Protein AF-A0A9W9Z4J9-F1 (afdb_monomer_lite)

Organism: NCBI:txid174260

Secondary structure (DSSP, 8-state):
--HHHHHHHHHHHHHTS-PPPEEEEEEESS-HHHHHHT-EEEEPSSTT-EEEEEEEEEEETTEEEEEEEEEEE-HHHHHHHHHHTTS-EEETTTEEEEEEEEEEPPB-

Radius of gyration: 20.26 Å; chains: 1; bounding box: 49×25×62 Å

Sequence (108 aa):
MMKAAVLVALVLIFASLGEASRCPACFSRESFEDCNASAQLKTCEGLTSVCMMYQSTARKDGTERTVYLRYCTYPFEFNFKKRYCSKPKMIKGLGEVTCHVEESPILM

Foldseek 3Di:
DPPVVVVVVVVVVVVPPPDQWWWFWAKDFPDPVVRNVPTDIDGDPDPAKFKKWKKKWFDDPNDITIMITIDIDHPVVLVVVQVVQPDWDQDVPRGTMHMDMDTDDIDD

Structure (mmCIF, N/CA/C/O backbone):
data_AF-A0A9W9Z4J9-F1
#
_entry.id   AF-A0A9W9Z4J9-F1
#
loop_
_atom_site.group_PDB
_atom_site.id
_atom_site.type_symbol
_atom_site.label_atom_id
_atom_site.label_alt_id
_atom_site.label_comp_id
_atom_site.label_asym_id
_atom_site.label_entity_id
_atom_site.label_seq_id
_atom_site.pdbx_PDB_ins_code
_atom_site.Cartn_x
_atom_site.Cartn_y
_atom_site.Cartn_z
_atom_site.occupancy
_atom_site.B_iso_or_equiv
_atom_site.auth_seq_id
_atom_site.auth_comp_id
_atom_site.auth_asym_id
_atom_site.auth_atom_id
_atom_site.pdbx_PDB_model_num
ATOM 1 N N . MET A 1 1 ? 33.814 -5.631 -47.220 1.00 49.22 1 MET A N 1
ATOM 2 C CA . MET A 1 1 ? 32.903 -6.416 -46.351 1.00 49.22 1 MET A CA 1
ATOM 3 C C . MET A 1 1 ? 32.679 -5.809 -44.949 1.00 49.22 1 MET A C 1
ATOM 5 O O . MET A 1 1 ? 31.989 -6.420 -44.153 1.00 49.22 1 MET A O 1
ATOM 9 N N . MET A 1 2 ? 33.145 -4.583 -44.643 1.00 49.59 2 MET A N 1
ATOM 10 C CA . MET A 1 2 ? 33.001 -3.962 -43.303 1.00 49.59 2 MET A CA 1
ATOM 11 C C . MET A 1 2 ? 31.686 -3.192 -43.058 1.00 49.59 2 MET A C 1
ATOM 13 O O . MET A 1 2 ? 31.417 -2.788 -41.934 1.00 49.59 2 MET A O 1
ATOM 17 N N . LYS A 1 3 ? 30.849 -2.977 -44.084 1.00 49.66 3 LYS A N 1
ATOM 18 C CA . LYS A 1 3 ? 29.637 -2.141 -43.961 1.00 49.66 3 LYS A CA 1
ATOM 19 C C . LYS A 1 3 ? 28.489 -2.814 -43.189 1.00 49.66 3 LYS A C 1
ATOM 21 O O . LYS A 1 3 ? 27.685 -2.115 -42.589 1.00 49.66 3 LYS A O 1
ATOM 26 N N . ALA A 1 4 ? 28.429 -4.148 -43.174 1.00 52.69 4 ALA A N 1
ATOM 27 C CA . ALA A 1 4 ? 27.356 -4.888 -42.503 1.00 52.69 4 ALA A CA 1
ATOM 28 C C . ALA A 1 4 ? 27.540 -4.962 -40.975 1.00 52.69 4 ALA A C 1
ATOM 30 O O . ALA A 1 4 ? 26.565 -4.880 -40.236 1.00 52.69 4 ALA A O 1
ATOM 31 N N . ALA A 1 5 ? 28.786 -5.048 -40.495 1.00 54.25 5 ALA A N 1
ATOM 32 C CA . ALA A 1 5 ? 29.084 -5.176 -39.066 1.00 54.25 5 ALA A CA 1
ATOM 33 C C . ALA A 1 5 ? 28.681 -3.927 -38.260 1.00 54.25 5 ALA A C 1
ATOM 35 O O . ALA A 1 5 ? 28.176 -4.043 -37.148 1.00 54.25 5 ALA A O 1
ATOM 36 N N . VAL A 1 6 ? 28.841 -2.737 -38.849 1.00 56.00 6 VAL A N 1
ATOM 37 C CA . VAL A 1 6 ? 28.464 -1.463 -38.213 1.00 56.00 6 VAL A CA 1
ATOM 38 C C . VAL A 1 6 ? 26.944 -1.343 -38.065 1.00 56.00 6 VAL A C 1
ATOM 40 O O . VAL A 1 6 ? 26.462 -0.860 -37.045 1.00 56.00 6 VAL A O 1
ATOM 43 N N . LEU A 1 7 ? 26.184 -1.837 -39.048 1.00 52.44 7 LEU A N 1
ATOM 44 C CA . LEU A 1 7 ? 24.720 -1.802 -39.021 1.00 52.44 7 LEU A CA 1
ATOM 45 C C . LEU A 1 7 ? 24.147 -2.752 -37.960 1.00 52.44 7 LEU A C 1
ATOM 47 O O . LEU A 1 7 ? 23.235 -2.374 -37.233 1.00 52.44 7 LEU A O 1
ATOM 51 N N . VAL A 1 8 ? 24.718 -3.954 -37.825 1.00 55.19 8 VAL A N 1
ATOM 52 C CA . VAL A 1 8 ? 24.311 -4.926 -36.794 1.00 55.19 8 VAL A CA 1
ATOM 53 C C . VAL A 1 8 ? 24.653 -4.420 -35.388 1.00 55.19 8 VAL A C 1
ATOM 55 O O . VAL A 1 8 ? 23.836 -4.552 -34.481 1.00 55.19 8 VAL A O 1
ATOM 58 N N . ALA A 1 9 ? 25.810 -3.774 -35.210 1.00 54.59 9 ALA A N 1
ATOM 59 C CA . ALA A 1 9 ? 26.174 -3.153 -33.937 1.00 54.59 9 ALA A CA 1
ATOM 60 C C . ALA A 1 9 ? 25.219 -2.006 -33.560 1.00 54.59 9 ALA A C 1
ATOM 62 O O . ALA A 1 9 ? 24.766 -1.946 -32.422 1.00 54.59 9 ALA A O 1
ATOM 63 N N . LEU A 1 10 ? 24.847 -1.141 -34.510 1.00 50.34 10 LEU A N 1
ATOM 64 C CA . LEU A 1 10 ? 23.869 -0.072 -34.277 1.00 50.34 10 LEU A CA 1
ATOM 65 C C . LEU A 1 10 ? 22.490 -0.622 -33.885 1.00 50.34 10 LEU A C 1
ATOM 67 O O . LEU A 1 10 ? 21.910 -0.138 -32.920 1.00 50.34 10 LEU A O 1
ATOM 71 N N . VAL A 1 11 ? 21.987 -1.662 -34.561 1.00 53.09 11 VAL A N 1
ATOM 72 C CA . VAL A 1 11 ? 20.685 -2.279 -34.231 1.00 53.09 11 VAL A CA 1
ATOM 73 C C . VAL A 1 11 ? 20.685 -2.913 -32.833 1.00 53.09 11 VAL A C 1
ATOM 75 O O . VAL A 1 11 ? 19.701 -2.781 -32.108 1.00 53.09 11 VAL A O 1
ATOM 78 N N . LEU A 1 12 ? 21.791 -3.534 -32.411 1.00 49.84 12 LEU A N 1
ATOM 79 C CA . LEU A 1 12 ? 21.916 -4.104 -31.063 1.00 49.84 12 LEU A CA 1
ATOM 80 C C . LEU A 1 12 ? 22.028 -3.031 -29.966 1.00 49.84 12 LEU A C 1
ATOM 82 O O . LEU A 1 12 ? 21.496 -3.232 -28.879 1.00 49.84 12 LEU A O 1
ATOM 86 N N . ILE A 1 13 ? 22.645 -1.877 -30.247 1.00 49.31 13 ILE A N 1
ATOM 87 C CA . ILE A 1 13 ? 22.759 -0.765 -29.284 1.00 49.31 13 ILE A CA 1
ATOM 88 C C . ILE A 1 13 ? 21.386 -0.129 -28.991 1.00 49.31 13 ILE A C 1
ATOM 90 O O . ILE A 1 13 ? 21.116 0.253 -27.851 1.00 49.31 13 ILE A O 1
ATOM 94 N N . PHE A 1 14 ? 20.483 -0.059 -29.978 1.00 46.91 14 PHE A N 1
ATOM 95 C CA . PHE A 1 14 ? 19.121 0.457 -29.764 1.00 46.91 14 PHE A CA 1
ATOM 96 C C . PHE A 1 14 ? 18.170 -0.558 -29.115 1.00 46.91 14 PHE A C 1
ATOM 98 O O . PHE A 1 14 ? 17.222 -0.144 -28.454 1.00 46.91 14 PHE A O 1
ATOM 105 N N . ALA A 1 15 ? 18.426 -1.865 -29.238 1.00 45.22 15 ALA A N 1
ATOM 106 C CA . ALA A 1 15 ? 17.627 -2.897 -28.568 1.00 45.22 15 ALA A CA 1
ATOM 107 C C . ALA A 1 15 ? 17.843 -2.936 -27.039 1.00 45.22 15 ALA A C 1
ATOM 109 O O . ALA A 1 15 ? 17.026 -3.499 -26.321 1.00 45.22 15 ALA A O 1
ATOM 110 N N . SER A 1 16 ? 18.915 -2.312 -26.537 1.00 44.97 16 SER A N 1
ATOM 111 C CA . SER A 1 16 ? 19.211 -2.173 -25.103 1.00 44.97 16 SER A CA 1
ATOM 112 C C . SER A 1 16 ? 18.755 -0.845 -24.479 1.00 44.97 16 SER A C 1
ATOM 114 O O . SER A 1 16 ? 19.121 -0.552 -23.340 1.00 44.97 16 SER A O 1
ATOM 116 N N . LEU A 1 17 ? 17.976 -0.019 -25.190 1.00 48.56 17 LEU A N 1
ATOM 117 C CA . LEU A 1 17 ? 17.281 1.117 -24.576 1.00 48.56 17 LEU A CA 1
ATOM 118 C C . LEU A 1 17 ? 16.217 0.556 -23.624 1.00 48.56 17 LEU A C 1
ATOM 120 O O . LEU A 1 17 ? 15.150 0.148 -24.067 1.00 48.56 17 LEU A O 1
ATOM 124 N N . GLY A 1 18 ? 16.600 0.483 -22.345 1.00 53.44 18 GLY A N 1
ATOM 125 C CA . GLY A 1 18 ? 15.958 -0.235 -21.241 1.00 53.44 18 GLY A CA 1
ATOM 126 C C . GLY A 1 18 ? 14.461 -0.479 -21.383 1.00 53.44 18 GLY A C 1
ATOM 127 O O . GLY A 1 18 ? 13.686 0.461 -21.558 1.00 53.44 18 GLY A O 1
ATOM 128 N N . GLU A 1 19 ? 14.070 -1.749 -21.257 1.00 58.47 19 GLU A N 1
ATOM 129 C CA . GLU A 1 19 ? 12.673 -2.152 -21.138 1.00 58.47 19 GLU A CA 1
ATOM 130 C C . GLU A 1 19 ? 11.989 -1.271 -20.091 1.00 58.47 19 GLU A C 1
ATOM 132 O O . GLU A 1 19 ? 12.423 -1.176 -18.940 1.00 58.47 19 GLU A O 1
ATOM 137 N N . ALA A 1 20 ? 10.952 -0.552 -20.520 1.00 66.94 20 ALA A N 1
ATOM 138 C CA . ALA A 1 20 ? 10.213 0.314 -19.625 1.00 66.94 20 ALA A CA 1
ATOM 139 C C . ALA A 1 20 ? 9.526 -0.569 -18.578 1.00 66.94 20 ALA A C 1
ATOM 141 O O . ALA A 1 20 ? 8.693 -1.407 -18.927 1.00 66.94 20 ALA A O 1
ATOM 142 N N . SER A 1 21 ? 9.885 -0.397 -17.305 1.00 79.62 21 SER A N 1
ATOM 143 C CA . SER A 1 21 ? 9.335 -1.195 -16.213 1.00 79.62 21 SER A CA 1
ATOM 144 C C . SER A 1 21 ? 7.815 -1.041 -16.157 1.00 79.62 21 SER A C 1
ATOM 146 O O . SER A 1 21 ? 7.279 0.060 -16.319 1.00 79.62 21 SER A O 1
ATOM 148 N N . ARG A 1 22 ? 7.090 -2.149 -15.965 1.00 88.56 22 ARG A N 1
ATOM 149 C CA . ARG A 1 22 ? 5.626 -2.135 -15.863 1.00 88.56 22 ARG A CA 1
ATOM 150 C C . ARG A 1 22 ? 5.186 -2.613 -14.491 1.00 88.56 22 ARG A C 1
ATOM 152 O O . ARG A 1 22 ? 5.680 -3.611 -13.966 1.00 88.56 22 ARG A O 1
ATOM 159 N N . CYS A 1 23 ? 4.199 -1.920 -13.937 1.00 90.81 23 CYS A N 1
ATOM 160 C CA . CYS A 1 23 ? 3.567 -2.289 -12.680 1.00 90.81 23 CYS A CA 1
ATOM 161 C C . CYS A 1 23 ? 2.090 -2.608 -12.888 1.00 90.81 23 CYS A C 1
ATOM 163 O O . CYS A 1 23 ? 1.404 -1.889 -13.623 1.00 90.81 23 CYS A O 1
ATOM 165 N N . PRO A 1 24 ? 1.552 -3.622 -12.191 1.00 93.00 24 PRO A N 1
ATOM 166 C CA . PRO A 1 24 ? 0.122 -3.687 -11.941 1.00 93.00 24 PRO A CA 1
ATOM 167 C C . PRO A 1 24 ? -0.307 -2.416 -11.200 1.00 93.00 24 PRO A C 1
ATOM 169 O O . PRO A 1 24 ? 0.256 -2.089 -10.155 1.00 93.00 24 PRO A O 1
ATOM 172 N N . ALA A 1 25 ? -1.294 -1.705 -11.734 1.00 94.62 25 ALA A N 1
ATOM 173 C CA . ALA A 1 25 ? -1.878 -0.531 -11.108 1.00 94.62 25 ALA A CA 1
ATOM 174 C C . ALA A 1 25 ? -3.365 -0.757 -10.845 1.00 94.62 25 ALA A C 1
ATOM 176 O O . ALA A 1 25 ? -4.100 -1.178 -11.739 1.00 94.62 25 ALA A O 1
ATOM 177 N N . CYS A 1 26 ? -3.800 -0.471 -9.622 1.00 97.00 26 CYS A N 1
ATOM 178 C CA . CYS A 1 26 ? -5.181 -0.661 -9.192 1.00 97.00 26 CYS A CA 1
ATOM 179 C C . CYS A 1 26 ? -5.554 0.293 -8.059 1.00 97.00 26 CYS A C 1
ATOM 181 O O . CYS A 1 26 ? -4.687 0.848 -7.375 1.00 97.00 26 CYS A O 1
ATOM 183 N N . PHE A 1 27 ? -6.860 0.447 -7.859 1.00 97.25 27 PHE A N 1
ATOM 184 C CA . PHE A 1 27 ? -7.461 1.121 -6.718 1.00 97.25 27 PHE A CA 1
ATOM 185 C C . PHE A 1 27 ? -8.699 0.333 -6.290 1.00 97.25 27 PHE A C 1
ATOM 187 O O . PHE A 1 27 ? -9.552 0.054 -7.128 1.00 97.25 27 PHE A O 1
ATOM 194 N N . SER A 1 28 ? -8.822 0.032 -5.001 1.00 97.88 28 SER A N 1
ATOM 195 C CA . SER A 1 28 ? -10.031 -0.564 -4.433 1.00 97.88 28 SER A CA 1
ATOM 196 C C . SER A 1 28 ? -10.331 -0.011 -3.042 1.00 97.88 28 SER A C 1
ATOM 198 O O . SER A 1 28 ? -9.433 0.414 -2.308 1.00 97.88 28 SER A O 1
ATOM 200 N N . ARG A 1 29 ? -11.616 -0.015 -2.684 1.00 97.44 29 ARG A N 1
ATOM 201 C CA . ARG A 1 29 ? -12.121 0.218 -1.321 1.00 97.44 29 ARG A CA 1
ATOM 202 C C . ARG A 1 29 ? -12.670 -1.054 -0.674 1.00 97.44 29 ARG A C 1
ATOM 204 O O . ARG A 1 29 ? -13.003 -1.015 0.503 1.00 97.44 29 ARG A O 1
ATOM 211 N N . GLU A 1 30 ? -12.766 -2.138 -1.440 1.00 96.12 30 GLU A N 1
ATOM 212 C CA . GLU A 1 30 ? -13.401 -3.387 -1.021 1.00 96.12 30 GLU A CA 1
ATOM 213 C C . GLU A 1 30 ? -12.368 -4.323 -0.395 1.00 96.12 30 GLU A C 1
ATOM 215 O O . GLU A 1 30 ? -12.461 -4.660 0.784 1.00 96.12 30 GLU A O 1
ATOM 220 N N . SER A 1 31 ? -11.346 -4.717 -1.162 1.00 94.44 31 SER A N 1
ATOM 221 C CA . SER A 1 31 ? -10.288 -5.599 -0.671 1.00 94.44 31 SER A CA 1
ATOM 222 C C . SER A 1 31 ? -9.006 -5.522 -1.505 1.00 94.44 31 SER A C 1
ATOM 224 O O . SER A 1 31 ? -8.942 -4.900 -2.572 1.00 94.44 31 SER A O 1
ATOM 226 N N . PHE A 1 32 ? -7.960 -6.187 -1.014 1.00 92.12 32 PHE A N 1
ATOM 227 C CA . PHE A 1 32 ? -6.715 -6.370 -1.754 1.00 92.12 32 PHE A CA 1
ATOM 228 C C . PHE A 1 32 ? -6.911 -7.248 -3.001 1.00 92.12 32 PHE A C 1
ATOM 230 O O . PHE A 1 32 ? -6.350 -6.961 -4.060 1.00 92.12 32 PHE A O 1
ATOM 237 N N . GLU A 1 33 ? -7.723 -8.297 -2.896 1.00 94.88 33 GLU A N 1
ATOM 238 C CA . GLU A 1 33 ? -8.056 -9.215 -3.986 1.00 94.88 33 GLU A CA 1
ATOM 239 C C . GLU A 1 33 ? -8.805 -8.495 -5.107 1.00 94.88 33 GLU A C 1
ATOM 241 O O . GLU A 1 33 ? -8.460 -8.683 -6.271 1.00 94.88 33 GLU A O 1
ATOM 246 N N . ASP A 1 34 ? -9.759 -7.623 -4.768 1.00 96.38 34 ASP A N 1
ATOM 247 C CA . ASP A 1 34 ? -10.480 -6.799 -5.745 1.00 96.38 34 ASP A CA 1
ATOM 248 C C . ASP A 1 34 ? -9.536 -5.833 -6.486 1.00 96.38 34 ASP A C 1
ATOM 250 O O . ASP A 1 34 ? -9.577 -5.718 -7.715 1.00 96.38 34 ASP A O 1
ATOM 254 N N . CYS A 1 35 ? -8.593 -5.214 -5.766 1.00 95.31 35 CYS A N 1
ATOM 255 C CA . CYS A 1 35 ? -7.541 -4.406 -6.390 1.00 95.31 35 CYS A CA 1
ATOM 256 C C . CYS A 1 35 ? -6.716 -5.251 -7.376 1.00 95.31 35 CYS A C 1
ATOM 258 O O . CYS A 1 35 ? -6.479 -4.844 -8.510 1.00 95.31 35 CYS A O 1
ATOM 260 N N . ASN A 1 36 ? -6.302 -6.457 -6.981 1.00 92.31 36 ASN A N 1
ATOM 261 C CA . ASN A 1 36 ? -5.490 -7.319 -7.841 1.00 92.31 36 ASN A CA 1
ATOM 262 C C . ASN A 1 36 ? -6.257 -7.810 -9.073 1.00 92.31 36 ASN A C 1
ATOM 264 O O . ASN A 1 36 ? -5.690 -7.837 -10.163 1.00 92.31 36 ASN A O 1
ATOM 268 N N . ALA A 1 37 ? -7.528 -8.175 -8.913 1.00 94.75 37 ALA A N 1
ATOM 269 C CA . ALA A 1 37 ? -8.375 -8.654 -10.001 1.00 94.75 37 ALA A CA 1
ATOM 270 C C . ALA A 1 37 ? -8.651 -7.563 -11.049 1.00 94.75 37 ALA A C 1
ATOM 272 O O . ALA A 1 37 ? -8.777 -7.863 -12.235 1.00 94.75 37 ALA A O 1
ATOM 273 N N . SER A 1 38 ? -8.706 -6.299 -10.624 1.00 95.00 38 SER A N 1
ATOM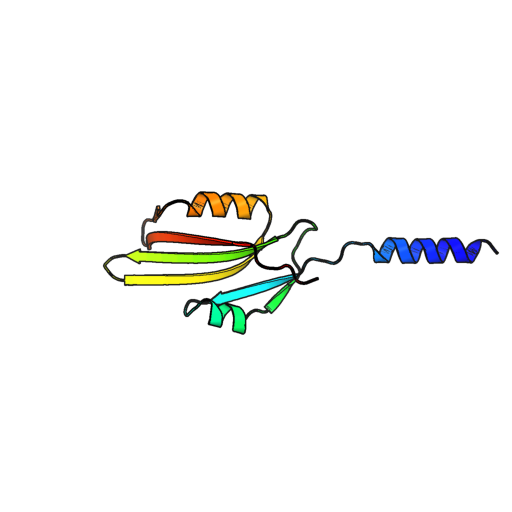 274 C CA . SER A 1 38 ? -8.926 -5.135 -11.493 1.00 95.00 38 SER A CA 1
ATOM 275 C C . SER A 1 38 ? -7.634 -4.470 -11.990 1.00 95.00 38 SER A C 1
ATOM 277 O O . SER A 1 38 ? -7.689 -3.456 -12.694 1.00 95.00 38 SER A O 1
ATOM 279 N N . ALA A 1 39 ? -6.463 -5.013 -11.640 1.00 94.50 39 ALA A N 1
ATOM 280 C CA . ALA A 1 39 ? -5.188 -4.375 -11.925 1.00 94.50 39 ALA A CA 1
ATOM 281 C C . ALA A 1 39 ? -4.882 -4.302 -13.426 1.00 94.50 39 ALA A C 1
ATOM 283 O O . ALA A 1 39 ? -4.960 -5.284 -14.163 1.00 94.50 39 ALA A O 1
ATOM 284 N N . GLN A 1 40 ? -4.450 -3.124 -13.870 1.00 94.62 40 GLN A N 1
ATOM 285 C CA . GLN A 1 40 ? -3.994 -2.889 -15.236 1.00 94.62 40 GLN A CA 1
ATOM 286 C C . GLN A 1 40 ? -2.487 -2.682 -15.256 1.00 94.62 40 GLN A C 1
ATOM 288 O O . GLN A 1 40 ? -1.950 -1.929 -14.447 1.00 94.62 40 GLN A O 1
ATOM 293 N N . LEU A 1 41 ? -1.801 -3.282 -16.226 1.00 93.00 41 LEU A N 1
ATOM 294 C CA . LEU A 1 41 ? -0.387 -3.004 -16.454 1.00 93.00 41 LEU A CA 1
ATOM 295 C C . LEU A 1 41 ? -0.191 -1.556 -16.912 1.00 93.00 41 LEU A C 1
ATOM 297 O O . LEU A 1 41 ? -0.683 -1.163 -17.974 1.00 93.00 41 LEU A O 1
ATOM 301 N N . LYS A 1 42 ? 0.570 -0.779 -16.142 1.00 91.06 42 LYS A N 1
ATOM 302 C CA . LYS A 1 42 ? 0.992 0.582 -16.488 1.00 91.06 42 LYS A CA 1
ATOM 303 C C . LYS A 1 42 ? 2.499 0.623 -16.661 1.00 91.06 42 LYS A C 1
ATOM 305 O O . LYS A 1 42 ? 3.230 0.063 -15.850 1.00 91.06 42 LYS A O 1
ATOM 310 N N . THR A 1 43 ? 2.936 1.282 -17.725 1.00 90.44 43 THR A N 1
ATOM 311 C CA . THR A 1 43 ? 4.345 1.601 -17.941 1.00 90.44 43 THR A CA 1
ATOM 312 C C . THR A 1 43 ? 4.753 2.687 -16.957 1.00 90.44 43 THR A C 1
ATOM 314 O O . THR A 1 43 ? 4.056 3.695 -16.834 1.00 90.44 43 THR A O 1
ATOM 317 N N . CYS A 1 44 ? 5.847 2.469 -16.241 1.00 88.69 44 CYS A N 1
ATOM 318 C CA . CYS A 1 44 ? 6.384 3.431 -15.301 1.00 88.69 44 CYS A CA 1
ATOM 319 C C . CYS A 1 44 ? 7.283 4.445 -16.007 1.00 88.69 44 CYS A C 1
ATOM 321 O O . CYS A 1 44 ? 7.996 4.125 -16.958 1.00 88.69 44 CYS A O 1
ATOM 323 N N . GLU A 1 45 ? 7.251 5.681 -15.520 1.00 84.56 45 GLU A N 1
ATOM 324 C CA . GLU A 1 45 ? 8.179 6.716 -15.957 1.00 84.56 45 GLU A CA 1
ATOM 325 C C . GLU A 1 45 ? 9.494 6.588 -15.180 1.00 84.56 45 GLU A C 1
ATOM 327 O O . GLU A 1 45 ? 9.514 6.653 -13.950 1.00 84.56 45 GLU A O 1
ATOM 332 N N . GLY A 1 46 ? 10.599 6.435 -15.910 1.00 75.19 46 GLY A N 1
ATOM 333 C CA . GLY A 1 46 ? 11.945 6.369 -15.345 1.00 75.19 46 GLY A CA 1
ATOM 334 C C . GLY A 1 46 ? 12.495 4.947 -15.194 1.00 75.19 46 GLY A C 1
ATOM 335 O O . GLY A 1 46 ? 11.791 3.990 -14.900 1.00 75.19 46 GLY A O 1
ATOM 336 N N . LEU A 1 47 ? 13.810 4.814 -15.377 1.00 72.56 47 LEU A N 1
ATOM 337 C CA . LEU A 1 47 ? 14.510 3.520 -15.358 1.00 72.56 47 LEU A CA 1
ATOM 338 C C . LEU A 1 47 ? 14.619 2.893 -13.956 1.00 72.56 47 LEU A C 1
ATOM 340 O O . LEU A 1 47 ? 15.052 1.754 -13.823 1.00 72.56 47 LEU A O 1
ATOM 344 N N . THR A 1 48 ? 14.273 3.639 -12.906 1.00 80.88 48 THR A N 1
ATOM 345 C CA . THR A 1 48 ? 14.447 3.233 -11.502 1.00 80.88 48 THR A CA 1
ATOM 346 C C . THR A 1 48 ? 13.128 3.108 -10.749 1.00 80.88 48 THR A C 1
ATOM 348 O O . THR A 1 48 ? 13.129 3.094 -9.518 1.00 80.88 48 THR A O 1
ATOM 351 N N . SER A 1 49 ? 11.996 3.045 -11.454 1.00 88.19 49 SER A N 1
ATOM 352 C CA . SER A 1 49 ? 10.694 2.888 -10.809 1.00 88.19 49 SER A CA 1
ATOM 353 C C . SER A 1 49 ? 10.573 1.538 -10.101 1.00 88.19 49 SER A C 1
ATOM 355 O O . SER A 1 49 ? 11.056 0.516 -10.584 1.00 88.19 49 SER A O 1
ATOM 357 N N . VAL A 1 50 ? 9.868 1.542 -8.975 1.00 91.38 50 VAL A N 1
ATOM 358 C CA . VAL A 1 50 ? 9.469 0.353 -8.217 1.00 91.38 50 VAL A CA 1
ATOM 359 C C . VAL A 1 50 ? 7.948 0.273 -8.173 1.00 91.38 50 VAL A C 1
ATOM 361 O O . VAL A 1 50 ? 7.261 1.299 -8.146 1.00 91.38 50 VAL A O 1
ATOM 364 N N . CYS A 1 51 ? 7.402 -0.939 -8.145 1.00 92.94 51 CYS A N 1
ATOM 365 C CA . CYS A 1 51 ? 5.972 -1.128 -7.937 1.00 92.94 51 CYS A CA 1
ATOM 366 C C . CYS A 1 51 ? 5.683 -1.135 -6.441 1.00 92.94 51 CYS A C 1
ATOM 368 O O . CYS A 1 51 ? 6.263 -1.924 -5.698 1.00 92.94 51 CYS A O 1
ATOM 370 N N . MET A 1 52 ? 4.758 -0.297 -5.989 1.00 95.06 52 MET A N 1
ATOM 371 C CA . MET A 1 52 ? 4.364 -0.248 -4.585 1.00 95.06 52 MET A CA 1
ATOM 372 C C . MET A 1 52 ? 2.911 -0.658 -4.422 1.00 95.06 52 MET A C 1
ATOM 374 O O . MET A 1 52 ? 2.037 -0.160 -5.131 1.00 95.06 52 MET A O 1
ATOM 378 N N . MET A 1 53 ? 2.664 -1.522 -3.442 1.00 95.38 53 MET A N 1
ATOM 379 C CA . MET A 1 53 ? 1.351 -1.753 -2.860 1.00 95.38 53 MET A CA 1
ATOM 380 C C . MET A 1 53 ? 1.218 -0.869 -1.619 1.00 95.38 53 MET A C 1
ATOM 382 O O . MET A 1 53 ? 2.101 -0.860 -0.761 1.00 95.38 53 MET A O 1
ATOM 386 N N . TYR A 1 54 ? 0.136 -0.100 -1.538 1.00 96.62 54 TYR A N 1
ATOM 387 C CA . TYR A 1 54 ? -0.186 0.769 -0.414 1.00 96.62 54 TYR A CA 1
ATOM 388 C C . TYR A 1 54 ? -1.589 0.465 0.102 1.00 96.62 54 TYR A C 1
ATOM 390 O O . TYR A 1 54 ? -2.567 0.574 -0.639 1.00 96.62 54 TYR A O 1
ATOM 398 N N . GLN A 1 55 ? -1.688 0.165 1.391 1.00 97.62 55 GLN A N 1
ATOM 399 C CA . GLN A 1 55 ? -2.948 0.059 2.114 1.00 97.62 55 GLN A CA 1
ATOM 400 C C . GLN A 1 55 ? -3.032 1.196 3.128 1.00 97.62 55 GLN A C 1
ATOM 402 O O . GLN A 1 55 ? -2.063 1.477 3.833 1.00 97.62 55 GLN A O 1
ATOM 407 N N . SER A 1 56 ? -4.191 1.838 3.247 1.00 97.75 56 SER A N 1
ATOM 408 C CA . SER A 1 56 ? -4.440 2.820 4.304 1.00 97.75 56 SER A CA 1
ATOM 409 C C . SER A 1 56 ? -5.807 2.612 4.915 1.00 97.75 56 SER A C 1
ATOM 411 O O . SER A 1 56 ? -6.797 2.554 4.193 1.00 97.75 56 SER A O 1
ATOM 413 N N . THR A 1 57 ? -5.847 2.530 6.240 1.00 98.06 57 THR A N 1
ATOM 414 C CA . THR A 1 57 ? -7.068 2.375 7.023 1.00 98.06 57 THR A CA 1
ATOM 415 C C . THR A 1 57 ? -7.261 3.617 7.878 1.00 98.06 57 THR A C 1
ATOM 417 O O . THR A 1 57 ? -6.381 3.983 8.652 1.00 98.06 57 THR A O 1
ATOM 420 N N . ALA A 1 58 ? -8.408 4.273 7.737 1.00 97.75 58 ALA A N 1
ATOM 421 C CA . ALA A 1 58 ? -8.821 5.408 8.549 1.00 97.75 58 ALA A CA 1
ATOM 422 C C . ALA A 1 58 ? -9.948 4.984 9.493 1.00 97.75 58 ALA A C 1
ATOM 424 O O . ALA A 1 58 ? -10.958 4.436 9.045 1.00 97.75 58 ALA A O 1
ATOM 425 N N . ARG A 1 59 ? -9.792 5.272 10.784 1.00 97.56 59 ARG A N 1
ATOM 426 C CA . ARG A 1 59 ? -10.758 4.976 11.837 1.00 97.56 59 ARG A CA 1
ATOM 427 C C . ARG A 1 59 ? -11.182 6.257 12.547 1.00 97.56 59 ARG A C 1
ATOM 429 O O . ARG A 1 59 ? -10.364 6.976 13.123 1.00 97.56 59 ARG A O 1
ATOM 436 N N . LYS A 1 60 ? -12.486 6.524 12.542 1.00 96.56 60 LYS A N 1
ATOM 437 C CA . LYS A 1 60 ? -13.093 7.690 13.190 1.00 96.56 60 LYS A CA 1
ATOM 438 C C . LYS A 1 60 ? -14.502 7.365 13.663 1.00 96.56 60 LYS A C 1
ATOM 440 O O . LYS A 1 60 ? -15.293 6.837 12.889 1.00 96.56 60 LYS A O 1
ATOM 445 N N . ASP A 1 61 ? -14.807 7.712 14.912 1.00 94.75 61 ASP A N 1
ATOM 446 C CA . ASP A 1 61 ? -16.148 7.588 15.502 1.00 94.75 61 ASP A CA 1
ATOM 447 C C . ASP A 1 61 ? -16.752 6.179 15.317 1.00 94.75 61 ASP A C 1
ATOM 449 O O . ASP A 1 61 ? -17.901 6.014 14.920 1.00 94.75 61 ASP A O 1
ATOM 453 N N . GLY A 1 62 ? -15.929 5.142 15.518 1.00 93.12 62 GLY A N 1
ATOM 454 C CA .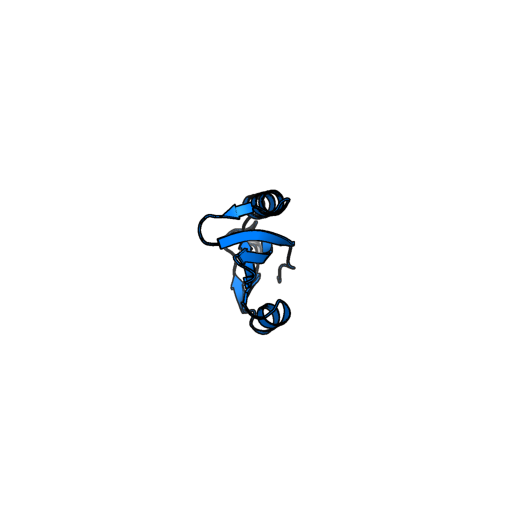 GLY A 1 62 ? -16.320 3.737 15.335 1.00 93.12 62 GLY A CA 1
ATOM 455 C C . GLY A 1 62 ? -16.452 3.274 13.877 1.00 93.12 62 GLY A C 1
ATOM 456 O O . GLY A 1 62 ? -16.650 2.088 13.640 1.00 93.12 62 GLY A O 1
ATOM 457 N N . THR A 1 63 ? -16.303 4.168 12.897 1.00 95.62 63 THR A N 1
ATOM 458 C CA . THR A 1 63 ? -16.301 3.831 11.467 1.00 95.62 63 THR A CA 1
ATOM 459 C C . THR A 1 63 ? -14.878 3.594 10.977 1.00 95.62 63 THR A C 1
ATOM 461 O O . THR A 1 63 ? -13.988 4.406 11.236 1.00 95.62 63 THR A O 1
ATOM 464 N N . GLU A 1 64 ? -14.678 2.522 10.215 1.00 96.50 64 GLU A N 1
ATOM 465 C CA . GLU A 1 64 ? -13.412 2.185 9.569 1.00 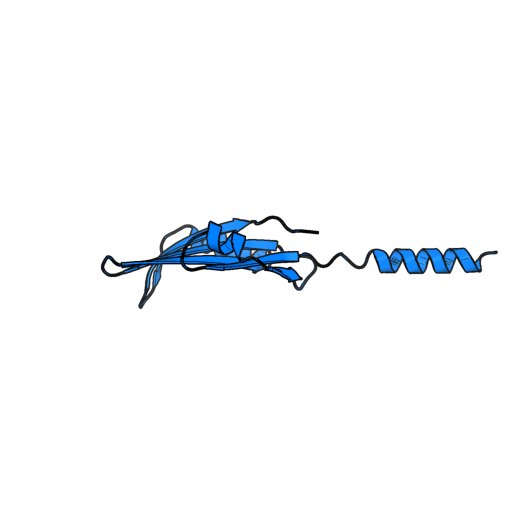96.50 64 GLU A CA 1
ATOM 466 C C . GLU A 1 64 ? -13.560 2.221 8.045 1.00 96.50 64 GLU A C 1
ATOM 468 O O . GLU A 1 64 ? -14.579 1.799 7.498 1.00 96.50 64 GLU A O 1
ATOM 473 N N . ARG A 1 65 ? -12.564 2.775 7.352 1.00 96.81 65 ARG A N 1
ATOM 474 C CA . ARG A 1 65 ? -12.497 2.804 5.887 1.00 96.81 65 ARG A CA 1
ATOM 475 C C . ARG A 1 65 ? -11.093 2.455 5.438 1.00 96.81 65 ARG A C 1
ATOM 477 O O . ARG A 1 65 ? -10.148 3.132 5.842 1.00 96.81 65 ARG A O 1
ATOM 484 N N . THR A 1 66 ? -10.977 1.474 4.556 1.00 97.69 66 THR A N 1
ATOM 485 C CA . THR A 1 66 ? -9.694 1.050 3.996 1.00 97.69 66 THR A CA 1
ATOM 486 C C . THR A 1 66 ? -9.643 1.327 2.502 1.00 97.69 66 THR A C 1
ATOM 488 O O . THR A 1 66 ? -10.648 1.256 1.799 1.00 97.69 66 THR A O 1
ATOM 491 N N . VAL A 1 67 ? -8.461 1.697 2.020 1.00 97.75 67 VAL A N 1
ATOM 492 C CA . VAL A 1 67 ? -8.156 1.819 0.596 1.00 97.75 67 VAL A CA 1
ATOM 493 C C . VAL A 1 67 ? -6.924 0.994 0.266 1.00 97.75 67 VAL A C 1
ATOM 495 O O . VAL A 1 67 ? -5.975 0.949 1.053 1.00 97.75 67 VAL A O 1
ATOM 498 N N . TYR A 1 68 ? -6.940 0.392 -0.915 1.00 97.25 68 TYR A N 1
ATOM 499 C CA . TYR A 1 68 ? -5.866 -0.417 -1.474 1.00 97.25 68 TYR A CA 1
ATOM 500 C C . TYR A 1 68 ? -5.439 0.200 -2.798 1.00 97.25 68 TYR A C 1
ATOM 502 O O . TYR A 1 68 ? -6.282 0.494 -3.647 1.00 97.25 68 TYR A O 1
ATOM 510 N N . LEU A 1 69 ? -4.140 0.420 -2.973 1.00 96.94 69 LEU A N 1
ATOM 511 C CA . LEU A 1 69 ? -3.563 0.979 -4.189 1.00 96.94 69 LEU A CA 1
ATOM 512 C C . LEU A 1 69 ? -2.351 0.165 -4.626 1.00 96.94 69 LEU A C 1
ATOM 514 O O . LEU A 1 69 ? -1.515 -0.199 -3.801 1.00 96.94 69 LEU A O 1
ATOM 518 N N . ARG A 1 70 ? -2.201 -0.025 -5.935 1.00 95.50 70 ARG A N 1
ATOM 519 C CA . ARG A 1 70 ? -0.917 -0.379 -6.550 1.00 95.50 70 ARG A CA 1
ATOM 520 C C . ARG A 1 70 ? -0.551 0.653 -7.597 1.00 95.50 70 ARG A C 1
ATOM 522 O O . ARG A 1 70 ? -1.420 1.069 -8.363 1.00 95.50 70 ARG A O 1
ATOM 529 N N . TYR A 1 71 ? 0.706 1.076 -7.622 1.00 94.44 71 TYR A N 1
ATOM 530 C CA . TYR A 1 71 ? 1.182 2.054 -8.596 1.00 94.44 71 TYR A CA 1
ATOM 531 C C . TYR A 1 71 ? 2.711 2.064 -8.722 1.00 94.44 71 TYR A C 1
ATOM 533 O O . TYR A 1 71 ? 3.427 1.570 -7.848 1.00 94.44 71 TYR A O 1
ATOM 541 N N . CYS A 1 72 ? 3.199 2.641 -9.824 1.00 93.69 72 CYS A N 1
ATOM 542 C CA . CYS A 1 72 ? 4.612 2.957 -10.022 1.00 93.69 72 CYS A CA 1
ATOM 543 C C . CYS A 1 72 ? 5.030 4.099 -9.091 1.00 93.69 72 CYS A C 1
ATOM 545 O O . CYS A 1 72 ? 4.374 5.137 -9.049 1.00 93.69 72 CYS A O 1
ATOM 547 N N . THR A 1 73 ? 6.142 3.949 -8.390 1.00 93.44 73 THR A N 1
ATOM 548 C CA . THR A 1 73 ? 6.744 5.010 -7.574 1.00 93.44 73 THR A CA 1
ATOM 549 C C . THR A 1 73 ? 8.264 4.934 -7.685 1.00 93.44 73 THR A C 1
ATOM 551 O O . THR A 1 73 ? 8.803 4.092 -8.403 1.00 93.44 73 THR A O 1
ATOM 554 N N . TYR A 1 74 ? 8.971 5.803 -6.975 1.00 92.69 74 TYR A N 1
ATOM 555 C CA . TYR A 1 74 ? 10.427 5.795 -6.919 1.00 92.69 74 TYR A CA 1
ATOM 556 C C . TYR A 1 74 ? 10.925 5.235 -5.580 1.00 92.69 74 TYR A C 1
ATOM 558 O O . TYR A 1 74 ? 10.244 5.378 -4.558 1.00 92.69 74 TYR A O 1
ATOM 566 N N . PRO A 1 75 ? 12.148 4.678 -5.523 1.00 92.44 75 PRO A N 1
ATOM 567 C CA . PRO A 1 75 ? 12.715 4.129 -4.294 1.00 92.44 75 PRO A CA 1
ATOM 568 C C . PRO A 1 75 ? 12.704 5.109 -3.112 1.00 92.44 75 PRO A C 1
ATOM 570 O O . PRO A 1 75 ? 12.486 4.705 -1.970 1.00 92.44 75 PRO A O 1
ATOM 573 N N . PHE A 1 76 ? 12.916 6.409 -3.351 1.00 94.25 76 PHE A N 1
ATOM 574 C CA . PHE A 1 76 ? 12.899 7.409 -2.280 1.00 94.25 76 PHE A CA 1
ATOM 575 C C . PHE A 1 76 ? 11.494 7.608 -1.687 1.00 94.25 76 PHE A C 1
ATOM 577 O O . PHE A 1 76 ? 11.356 7.693 -0.465 1.00 94.25 76 PHE A O 1
ATOM 584 N N . GLU A 1 77 ? 10.453 7.629 -2.526 1.00 93.75 77 GLU A N 1
ATOM 585 C CA . GLU A 1 77 ? 9.054 7.750 -2.101 1.00 93.75 77 GLU A CA 1
ATOM 586 C C . GLU A 1 77 ? 8.588 6.488 -1.384 1.00 93.75 77 GLU A C 1
ATOM 588 O O . GLU A 1 77 ? 7.963 6.583 -0.328 1.00 93.75 77 GLU A O 1
ATOM 593 N N . PHE A 1 78 ? 8.952 5.314 -1.904 1.00 94.50 78 PHE A N 1
ATOM 594 C CA . PHE A 1 78 ? 8.690 4.032 -1.257 1.00 94.50 78 PHE A CA 1
ATOM 595 C C . PHE A 1 78 ? 9.258 4.010 0.167 1.00 94.50 78 PHE A C 1
ATOM 597 O O . PHE A 1 78 ? 8.542 3.771 1.141 1.00 94.50 78 PHE A O 1
ATOM 604 N N . ASN A 1 79 ? 10.539 4.358 0.320 1.00 95.38 79 ASN A N 1
ATOM 605 C CA . ASN A 1 79 ? 11.200 4.404 1.625 1.00 95.38 79 ASN A CA 1
ATOM 606 C C . ASN A 1 79 ? 10.635 5.497 2.539 1.00 95.38 79 ASN A C 1
ATOM 608 O O . ASN A 1 79 ? 10.570 5.330 3.762 1.00 95.38 79 ASN A O 1
ATOM 612 N N . PHE A 1 80 ? 10.222 6.632 1.976 1.00 96.06 80 PHE A N 1
ATOM 613 C CA . PHE A 1 80 ? 9.505 7.654 2.727 1.00 96.06 80 PHE A CA 1
ATOM 614 C C . PHE A 1 80 ? 8.176 7.110 3.259 1.00 96.06 80 PHE A C 1
ATOM 616 O O . PHE A 1 80 ? 7.937 7.202 4.463 1.00 96.06 80 PHE A O 1
ATOM 623 N N . LYS A 1 81 ? 7.352 6.479 2.415 1.00 95.62 81 LYS A N 1
ATOM 624 C CA . LYS A 1 81 ? 6.070 5.899 2.832 1.00 95.62 81 LYS A CA 1
ATOM 625 C C . LYS A 1 81 ? 6.241 4.771 3.838 1.00 95.62 81 LYS A C 1
ATOM 627 O O . LYS A 1 81 ? 5.507 4.737 4.818 1.00 95.62 81 LYS A O 1
ATOM 632 N N . LYS A 1 82 ? 7.261 3.929 3.686 1.00 95.44 82 LYS A N 1
ATOM 633 C CA . LYS A 1 82 ? 7.602 2.882 4.662 1.00 95.44 82 LYS A CA 1
ATOM 634 C C . LYS A 1 82 ? 7.881 3.455 6.044 1.00 95.44 82 LYS A C 1
ATOM 636 O O . LYS A 1 82 ? 7.355 2.967 7.040 1.00 95.44 82 LYS A O 1
ATOM 641 N N . ARG A 1 83 ? 8.641 4.550 6.113 1.00 96.06 83 ARG A N 1
ATOM 642 C CA . ARG A 1 83 ? 8.866 5.275 7.372 1.00 96.06 83 ARG A CA 1
ATOM 643 C C . ARG A 1 83 ? 7.602 5.970 7.868 1.00 96.06 83 ARG A C 1
ATOM 645 O O . ARG A 1 83 ? 7.331 5.938 9.066 1.00 96.06 83 ARG A O 1
ATOM 652 N N . TYR A 1 84 ? 6.819 6.567 6.976 1.00 94.25 84 TYR A N 1
ATOM 653 C CA . TYR A 1 84 ? 5.567 7.236 7.325 1.00 94.25 84 TYR A CA 1
ATOM 654 C C . TYR A 1 84 ? 4.566 6.268 7.975 1.00 94.25 84 TYR A C 1
ATOM 656 O O . TYR A 1 84 ? 4.008 6.590 9.024 1.00 94.25 84 TYR A O 1
ATOM 664 N N . CYS A 1 85 ? 4.434 5.063 7.415 1.00 96.56 85 CYS A N 1
ATOM 665 C CA . CYS A 1 85 ? 3.545 3.995 7.875 1.00 96.56 85 CYS A CA 1
ATOM 666 C C . CYS A 1 85 ? 4.025 3.247 9.123 1.00 96.56 85 CYS A C 1
ATOM 668 O O . CYS A 1 85 ? 3.309 2.399 9.639 1.00 96.56 85 CYS A O 1
ATOM 670 N N . SER A 1 86 ? 5.202 3.581 9.660 1.00 96.31 86 SER A N 1
ATOM 671 C CA . SER A 1 86 ? 5.744 2.913 10.852 1.00 96.31 86 SER A CA 1
ATOM 672 C C . SER A 1 86 ? 4.902 3.096 12.119 1.00 96.31 86 SER A C 1
ATOM 674 O O . SER A 1 86 ? 5.078 2.347 13.078 1.00 96.31 86 SER A O 1
ATOM 676 N N . LYS A 1 87 ? 4.032 4.114 12.164 1.00 95.75 87 LYS A N 1
ATOM 677 C CA . LYS A 1 87 ? 3.176 4.416 13.317 1.00 95.75 87 LYS A CA 1
ATOM 678 C C . LYS A 1 87 ? 1.834 4.996 12.863 1.00 95.75 87 LYS A C 1
ATOM 680 O O . LYS A 1 87 ? 1.835 5.765 11.897 1.00 95.75 87 LYS A O 1
ATOM 685 N N . PRO A 1 88 ? 0.737 4.737 13.600 1.00 96.56 88 PRO A N 1
ATOM 686 C CA . PRO A 1 88 ? -0.539 5.413 13.385 1.00 96.56 88 PRO A CA 1
ATOM 687 C C . PRO A 1 88 ? -0.400 6.940 13.439 1.00 96.56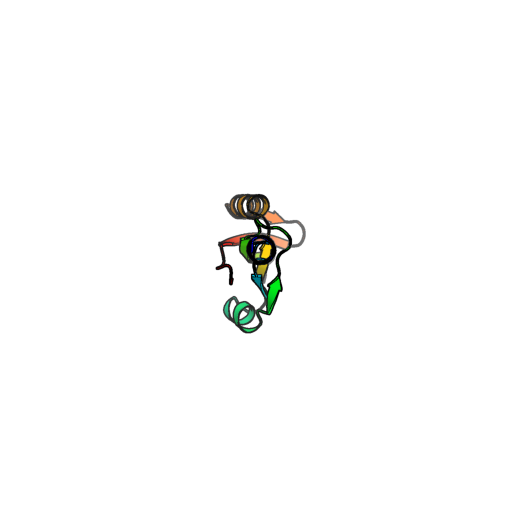 88 PRO A C 1
ATOM 689 O O . PRO A 1 88 ? 0.458 7.479 14.151 1.00 96.56 88 PRO A O 1
ATOM 692 N N . LYS A 1 89 ? -1.239 7.646 12.680 1.00 96.19 89 LYS A N 1
ATOM 693 C CA . LYS A 1 89 ? -1.258 9.112 12.583 1.00 96.19 89 LYS A CA 1
ATOM 694 C C . LYS A 1 89 ? -2.655 9.642 12.852 1.00 96.19 89 LYS A C 1
ATOM 696 O O . LYS A 1 89 ? -3.616 9.154 12.277 1.00 96.19 89 LYS A O 1
ATOM 701 N N . MET A 1 90 ? -2.761 10.699 13.649 1.00 96.94 90 MET A N 1
ATOM 702 C CA . MET A 1 90 ? -4.019 11.428 13.799 1.00 96.94 90 MET A CA 1
ATOM 703 C C . MET A 1 90 ? -4.132 12.481 12.702 1.00 96.94 90 MET A C 1
ATOM 705 O O . MET A 1 90 ? -3.351 13.433 12.668 1.00 96.94 90 MET A O 1
ATOM 709 N N . ILE A 1 91 ? -5.102 12.319 11.804 1.00 94.62 91 ILE A N 1
ATOM 710 C CA . ILE A 1 91 ? -5.346 13.239 10.691 1.00 94.62 91 ILE A CA 1
ATOM 711 C C . ILE A 1 91 ? -6.690 13.937 10.897 1.00 94.62 91 ILE A C 1
ATOM 713 O O . ILE A 1 91 ? -7.738 13.302 11.049 1.00 94.62 91 ILE A O 1
ATOM 717 N N . LYS A 1 92 ? -6.672 15.276 10.871 1.00 95.31 92 LYS A N 1
ATOM 718 C CA . LYS A 1 92 ? -7.882 16.097 10.997 1.00 95.31 92 LYS A CA 1
ATOM 719 C C . LYS A 1 92 ? -8.898 15.685 9.928 1.00 95.31 92 LYS A C 1
ATOM 721 O O . LYS A 1 92 ? -8.593 15.676 8.743 1.00 95.31 92 LYS A O 1
ATOM 726 N N . GLY A 1 93 ? -10.110 15.346 10.361 1.00 93.31 93 GLY A N 1
ATOM 727 C CA . GLY A 1 93 ? -11.194 14.906 9.479 1.00 93.31 93 GLY A CA 1
ATOM 728 C C . GLY A 1 93 ? -11.272 13.391 9.264 1.00 93.31 93 GLY A C 1
ATOM 729 O O . GLY A 1 93 ? -12.389 12.892 9.150 1.00 93.31 93 GLY A O 1
ATOM 730 N N . LEU A 1 94 ? -10.148 12.665 9.313 1.00 92.00 94 LEU A N 1
ATOM 731 C CA . LEU A 1 94 ? -10.080 11.214 9.069 1.00 92.00 94 LEU A CA 1
ATOM 732 C C . LEU A 1 94 ? -9.924 10.363 10.337 1.00 92.00 94 LEU A C 1
ATOM 734 O O . LEU A 1 94 ? -10.208 9.173 10.285 1.00 92.00 94 LEU A O 1
ATOM 738 N N . GLY A 1 95 ? -9.522 10.966 11.459 1.00 95.88 95 GLY A N 1
ATOM 739 C CA . GLY A 1 95 ? -9.293 10.250 12.716 1.00 95.88 95 GLY A CA 1
ATOM 740 C C . GLY A 1 95 ? -7.920 9.586 12.756 1.00 95.88 95 GLY A C 1
ATOM 741 O O . GLY A 1 95 ? -6.940 10.168 12.285 1.00 95.88 95 GLY A O 1
ATOM 742 N N . GLU A 1 96 ? -7.844 8.401 13.353 1.00 97.88 96 GLU A N 1
ATOM 743 C CA . GLU A 1 96 ? -6.622 7.600 13.373 1.00 97.88 96 GLU A CA 1
ATOM 744 C C . GLU A 1 96 ? -6.426 6.937 12.011 1.00 97.88 96 GLU A C 1
ATOM 746 O O . GLU A 1 96 ? -7.314 6.260 11.502 1.00 97.88 96 GLU A O 1
ATOM 751 N N . VAL A 1 97 ? -5.260 7.130 11.410 1.00 97.81 97 VAL A N 1
ATOM 752 C CA . VAL A 1 97 ? -4.887 6.545 10.127 1.00 97.81 97 VAL A CA 1
ATOM 753 C C . VAL A 1 97 ? -3.691 5.634 10.327 1.00 97.81 97 VAL A C 1
ATOM 755 O O . VAL A 1 97 ? -2.626 6.069 10.772 1.00 97.81 97 VAL A O 1
ATOM 758 N N . THR A 1 98 ? -3.857 4.371 9.962 1.00 97.94 98 THR A N 1
ATOM 759 C CA . THR A 1 98 ? -2.771 3.407 9.806 1.00 97.94 98 THR A CA 1
ATOM 760 C C . THR A 1 98 ? -2.529 3.164 8.324 1.00 97.94 98 THR A C 1
ATOM 762 O O . THR A 1 98 ? -3.398 3.386 7.472 1.00 97.94 98 THR A O 1
ATOM 765 N N . CYS A 1 99 ? -1.314 2.760 7.984 1.00 97.44 99 CYS A N 1
ATOM 766 C CA . CYS A 1 99 ? -1.008 2.354 6.627 1.00 97.44 99 CYS A CA 1
ATOM 767 C C . CYS A 1 99 ? 0.040 1.257 6.606 1.00 97.44 99 CYS A C 1
ATOM 769 O O . CYS A 1 99 ? 0.749 1.035 7.585 1.00 97.44 99 CYS A O 1
ATOM 771 N N . HIS A 1 100 ? 0.105 0.581 5.470 1.00 96.62 100 HIS A N 1
ATOM 772 C CA . HIS A 1 100 ? 1.048 -0.480 5.181 1.00 96.62 100 HIS A CA 1
ATOM 773 C C . HIS A 1 100 ? 1.562 -0.307 3.756 1.00 96.62 100 HIS A C 1
ATOM 775 O O . HIS A 1 100 ? 0.826 0.136 2.871 1.00 96.62 100 HIS A O 1
ATOM 781 N N . VAL A 1 101 ? 2.837 -0.620 3.550 1.00 95.75 101 VAL A N 1
ATOM 782 C CA . VAL A 1 101 ? 3.475 -0.580 2.233 1.00 95.75 101 VAL A CA 1
ATOM 783 C C . VAL A 1 101 ? 4.289 -1.829 2.001 1.00 95.75 101 VAL A C 1
ATOM 785 O O . VAL A 1 101 ? 5.065 -2.247 2.861 1.00 95.75 101 VAL A O 1
ATOM 788 N N . GLU A 1 102 ? 4.174 -2.354 0.791 1.00 93.25 102 GLU A N 1
ATOM 789 C CA . GLU A 1 102 ? 4.945 -3.496 0.324 1.00 93.25 102 GLU A CA 1
ATOM 790 C C . GLU A 1 102 ? 5.459 -3.232 -1.083 1.00 93.25 102 GLU A C 1
ATOM 792 O O . GLU A 1 102 ? 4.831 -2.531 -1.883 1.00 93.25 102 GLU A O 1
ATOM 797 N N . GLU A 1 103 ? 6.630 -3.782 -1.376 1.00 88.62 103 GLU A N 1
ATOM 798 C CA . GLU A 1 103 ? 7.136 -3.812 -2.738 1.00 88.62 103 GLU A CA 1
ATOM 799 C C . GLU A 1 103 ? 6.371 -4.889 -3.513 1.00 88.62 103 GLU A C 1
ATOM 801 O O . GLU A 1 103 ? 6.190 -6.011 -3.041 1.00 88.62 103 GLU A O 1
ATOM 806 N N . SER A 1 104 ? 5.870 -4.525 -4.686 1.00 82.00 104 SER A N 1
ATOM 807 C CA . SER A 1 104 ? 5.152 -5.410 -5.598 1.00 82.00 104 SER A CA 1
ATOM 808 C C . SER A 1 104 ? 6.108 -5.873 -6.700 1.00 82.00 104 SER A C 1
ATOM 810 O O . SER A 1 104 ? 6.990 -5.108 -7.090 1.00 82.00 104 SER A O 1
ATOM 812 N N . PRO A 1 105 ? 5.924 -7.078 -7.267 1.00 75.00 105 PRO A N 1
ATOM 813 C CA . PRO A 1 105 ? 6.727 -7.517 -8.401 1.00 75.00 105 PRO A CA 1
ATOM 814 C C . PRO A 1 105 ? 6.599 -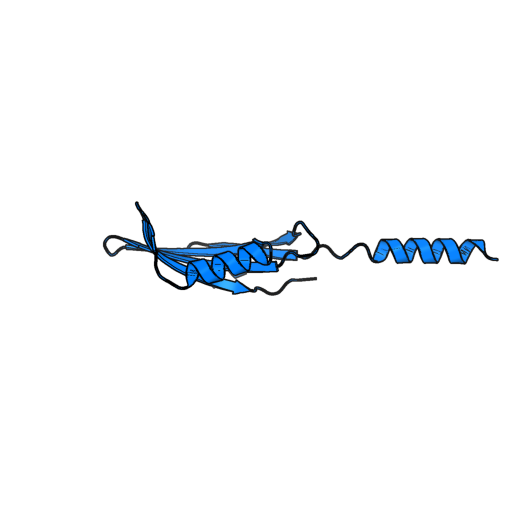6.546 -9.582 1.00 75.00 105 PRO A C 1
ATOM 816 O O . PRO A 1 105 ? 5.489 -6.128 -9.932 1.00 75.00 105 PRO A O 1
ATOM 819 N N . ILE A 1 106 ? 7.745 -6.213 -10.181 1.00 68.44 106 ILE A N 1
ATOM 820 C CA . ILE A 1 106 ? 7.836 -5.592 -11.505 1.00 68.44 106 ILE A CA 1
ATOM 821 C C . ILE A 1 106 ? 7.578 -6.690 -12.535 1.00 68.44 106 ILE A C 1
ATOM 823 O O . ILE A 1 106 ? 8.122 -7.789 -12.423 1.00 68.44 106 ILE A O 1
ATOM 827 N N . LEU A 1 107 ? 6.740 -6.395 -13.525 1.00 64.31 107 LEU A N 1
ATOM 828 C CA . LEU A 1 107 ? 6.541 -7.262 -14.679 1.00 64.31 107 LEU A CA 1
ATOM 829 C C . LEU A 1 107 ? 7.361 -6.667 -15.829 1.00 64.31 107 LEU A C 1
ATOM 831 O O . LEU A 1 107 ? 7.104 -5.532 -16.238 1.00 64.31 107 LEU A O 1
ATOM 835 N N . MET A 1 108 ? 8.391 -7.402 -16.255 1.00 52.53 108 MET A N 1
ATOM 836 C CA . MET A 1 108 ? 9.193 -7.106 -17.449 1.00 52.53 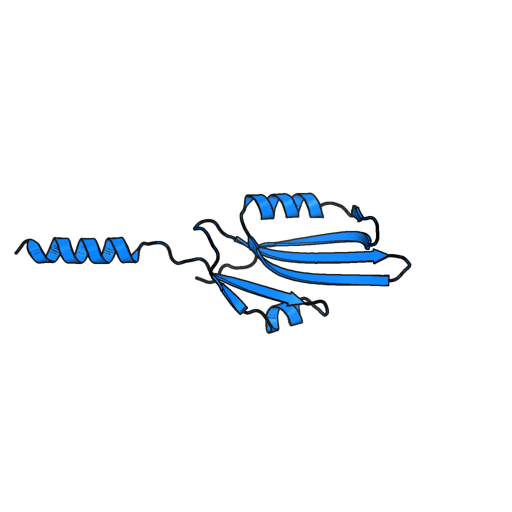108 MET A CA 1
ATOM 837 C C . MET A 1 108 ? 8.480 -7.686 -18.670 1.00 52.53 108 MET A C 1
ATOM 839 O O . MET A 1 108 ? 8.079 -8.872 -18.588 1.00 52.53 108 MET A O 1
#

pLDDT: mean 85.0, std 17.35, range [44.97, 98.06]